Protein AF-A0A6I4NF05-F1 (afdb_monomer)

Foldseek 3Di:
DDPPPPVVVVVPPDDADVVLVVLLVVLLVVLVVQLVVLVVPDDDPPPDDPVVVLSVVSNVLSVQLNVLSVVVVVQAPVSLVSQQVSLVVQLVSCVVVPNDNVVSCPSVVSSVVSVVQQQDDDPNHGVNNSRD

Secondary structure (DSSP, 8-state):
------HHHHHT--PPPHHHHHHHHHHHHHHHHHHHHHHHT-----TT-HHHHHHHHHHHHHHHHHHHHHHHHTT-HHHHHHHHHHHHHHHHHHHHHT--HHHHHHHHHHHHHHHHHHHSEETTEEHHHH--

Organism: NCBI:txid2683249

Solvent-accessible surface area (backbone atoms only — not comparable to full-atom values): 7470 Å² total; per-residue (Å²): 135,84,82,78,74,56,72,69,64,69,74,65,56,86,69,78,57,66,69,54,54,53,51,54,52,48,50,49,52,50,39,54,51,49,49,51,51,56,61,72,70,60,90,70,93,67,94,78,48,71,69,56,55,51,52,52,48,51,50,54,47,41,54,51,36,50,52,18,54,56,34,44,78,69,32,31,40,67,22,53,56,44,37,49,50,45,29,52,52,51,27,54,49,30,49,73,75,65,46,55,69,74,70,31,42,50,56,45,51,51,50,54,50,50,52,58,54,22,62,44,63,52,95,90,44,27,45,57,75,61,32,87

Sequence (132 aa):
MIIITNQNDIENSKKRNIIVTLLLSLFLLADFYLLKTILDSNPNNDIIDLTEKLNYSYVVFTILDLFFTFFLFKWKKWAFWGTLTISVLTFLLNLYVGVEIITSLFGLSGVILLFALLQLKCKNVSGWKNLE

pLDDT: mean 85.58, std 14.69, range [45.66, 98.19]

Radius of gyration: 18.78 Å; Cα contacts (8 Å, |Δi|>4): 95; chains: 1; bounding box: 41×41×58 Å

Mean predicted aligned error: 7.66 Å

Structure (mmCIF, N/CA/C/O backbone):
data_AF-A0A6I4NF05-F1
#
_entry.id   AF-A0A6I4NF05-F1
#
loop_
_atom_site.group_PDB
_atom_site.id
_atom_site.type_symbol
_atom_site.label_atom_id
_atom_site.label_alt_id
_atom_site.label_comp_id
_atom_site.label_asym_id
_atom_site.label_entity_id
_atom_site.label_seq_id
_atom_site.pdbx_PDB_ins_code
_atom_site.Cartn_x
_atom_site.Cartn_y
_atom_site.Cartn_z
_atom_site.occupancy
_atom_site.B_iso_or_equiv
_atom_site.auth_seq_id
_atom_site.auth_comp_id
_atom_site.auth_asym_id
_atom_site.auth_atom_id
_atom_site.pdbx_PDB_model_num
ATOM 1 N N . MET A 1 1 ? -21.274 27.594 31.989 1.00 46.91 1 MET A N 1
ATOM 2 C CA . MET A 1 1 ? -21.660 26.646 30.924 1.00 46.91 1 MET A CA 1
ATOM 3 C C . MET A 1 1 ? -20.882 25.361 31.160 1.00 46.91 1 MET A C 1
ATOM 5 O O . MET A 1 1 ? -19.693 25.327 30.884 1.00 46.91 1 MET A O 1
ATOM 9 N N . ILE A 1 2 ? -21.498 24.370 31.805 1.00 45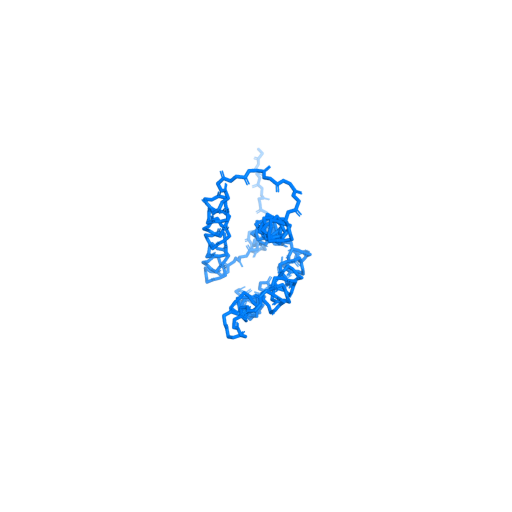.66 2 ILE A N 1
ATOM 10 C CA . ILE A 1 2 ? -20.864 23.069 32.058 1.00 45.66 2 ILE A CA 1
ATOM 11 C C . ILE A 1 2 ? -21.118 22.232 30.806 1.00 45.66 2 ILE A C 1
ATOM 13 O O . ILE A 1 2 ? -22.268 21.924 30.502 1.00 45.66 2 ILE A O 1
ATOM 17 N N . ILE A 1 3 ? -20.068 21.936 30.041 1.00 55.81 3 ILE A N 1
ATOM 18 C CA . ILE A 1 3 ? -20.158 21.028 28.896 1.00 55.81 3 ILE A CA 1
ATOM 19 C C . ILE A 1 3 ? -20.233 19.618 29.478 1.00 55.81 3 ILE A C 1
ATOM 21 O O . ILE A 1 3 ? -19.225 19.054 29.894 1.00 55.81 3 ILE A O 1
ATOM 25 N N . ILE A 1 4 ? -21.442 19.069 29.561 1.00 57.59 4 ILE A N 1
ATOM 26 C CA . ILE A 1 4 ? -21.643 17.653 29.864 1.00 57.59 4 ILE A CA 1
ATOM 27 C C . ILE A 1 4 ? -21.317 16.900 28.572 1.00 57.59 4 ILE A C 1
ATOM 29 O O . ILE A 1 4 ? -22.183 16.705 27.723 1.00 57.59 4 ILE A O 1
ATOM 33 N N . THR A 1 5 ? -20.050 16.536 28.371 1.00 55.84 5 THR A N 1
ATOM 34 C CA . THR A 1 5 ? -19.691 15.538 27.356 1.00 55.84 5 THR A CA 1
ATOM 35 C C . THR A 1 5 ? -20.347 14.221 27.743 1.00 55.84 5 THR A C 1
ATOM 37 O O . THR A 1 5 ? -20.101 13.697 28.830 1.00 55.84 5 THR A O 1
ATOM 40 N N . ASN A 1 6 ? -21.214 13.716 26.869 1.00 55.19 6 ASN A N 1
ATOM 41 C CA . ASN A 1 6 ? -21.956 12.486 27.081 1.00 55.19 6 ASN A CA 1
ATOM 42 C C . ASN A 1 6 ? -20.953 11.328 27.194 1.00 55.19 6 ASN A C 1
ATOM 44 O O . ASN A 1 6 ? -20.103 11.152 26.323 1.00 55.19 6 ASN A O 1
ATOM 48 N N . GLN A 1 7 ? -21.017 10.535 28.264 1.00 52.59 7 GLN A N 1
ATOM 49 C CA . GLN A 1 7 ? -20.070 9.434 28.507 1.00 52.59 7 GLN A CA 1
ATOM 50 C C . GLN A 1 7 ? -20.071 8.402 27.356 1.00 52.59 7 GLN A C 1
ATOM 52 O O . GLN A 1 7 ? -19.048 7.779 27.071 1.00 52.59 7 GLN A O 1
ATOM 57 N N . ASN A 1 8 ? -21.187 8.326 26.621 1.00 50.72 8 ASN A N 1
ATOM 58 C CA . ASN A 1 8 ? -21.361 7.529 25.406 1.00 50.72 8 ASN A CA 1
ATOM 59 C C . ASN A 1 8 ? -20.472 7.981 24.228 1.00 50.72 8 ASN A C 1
ATOM 61 O O . ASN A 1 8 ? -20.075 7.145 23.416 1.00 50.72 8 ASN A O 1
ATOM 65 N N . ASP A 1 9 ? -20.112 9.266 24.135 1.00 53.19 9 ASP A N 1
ATOM 66 C CA . ASP A 1 9 ? -19.256 9.784 23.053 1.00 53.19 9 ASP A CA 1
ATOM 67 C C . ASP A 1 9 ? -17.780 9.397 23.264 1.00 53.19 9 ASP A C 1
ATOM 69 O O . ASP A 1 9 ? -17.016 9.247 22.308 1.00 53.19 9 ASP A O 1
ATOM 73 N N . ILE A 1 10 ? -17.378 9.168 24.520 1.00 52.50 10 ILE A N 1
ATOM 74 C CA . ILE A 1 10 ? -16.018 8.756 24.897 1.00 52.50 10 ILE A CA 1
ATOM 75 C C . ILE A 1 10 ? -15.815 7.250 24.638 1.00 52.50 10 ILE A C 1
ATOM 77 O O . ILE A 1 10 ? -14.744 6.838 24.171 1.00 52.50 10 ILE A O 1
ATOM 81 N N . GLU A 1 11 ? -16.842 6.421 24.870 1.00 51.56 11 GLU A N 1
ATOM 82 C CA . GLU A 1 11 ? -16.797 4.976 24.588 1.00 51.56 11 GLU A CA 1
ATOM 83 C C . GLU A 1 11 ? -16.789 4.639 23.089 1.00 51.56 11 GLU A C 1
ATOM 85 O O . GLU A 1 11 ? -16.190 3.632 22.704 1.00 51.56 11 GLU A O 1
ATOM 90 N N . ASN A 1 12 ? -17.361 5.497 22.237 1.00 54.28 12 ASN A N 1
ATOM 91 C CA . ASN A 1 12 ? -17.486 5.262 20.791 1.00 54.28 12 ASN A CA 1
ATOM 92 C C . ASN A 1 12 ? -16.296 5.762 19.948 1.00 54.28 12 ASN A C 1
ATOM 94 O O . ASN A 1 12 ? -16.341 5.740 18.715 1.00 54.28 12 ASN A O 1
ATOM 98 N N . SER A 1 13 ? -15.206 6.211 20.580 1.00 64.44 13 SER A N 1
ATOM 99 C CA . SER A 1 13 ? -14.003 6.616 19.846 1.00 64.44 13 SER A CA 1
ATOM 100 C C . SER A 1 13 ? -13.380 5.414 19.118 1.00 64.44 13 SER A C 1
ATOM 102 O O . SER A 1 13 ? -12.928 4.441 19.730 1.00 64.44 13 SER A O 1
ATOM 104 N N . LYS A 1 14 ? -13.360 5.466 17.777 1.00 73.81 14 LYS A N 1
ATOM 105 C CA . LYS A 1 14 ? -12.791 4.410 16.924 1.00 73.81 14 LYS A CA 1
ATOM 106 C C . LYS A 1 14 ? -11.346 4.130 17.322 1.00 73.81 14 LYS A C 1
ATOM 108 O O . LYS A 1 14 ? -10.446 4.927 17.058 1.00 73.81 14 LYS A O 1
ATOM 113 N N . LYS A 1 15 ? -11.107 2.968 17.930 1.00 80.25 15 LYS A N 1
ATOM 114 C CA . LYS A 1 15 ? -9.774 2.566 18.379 1.00 80.25 15 LYS A CA 1
ATOM 115 C C . LYS A 1 15 ? -9.092 1.697 17.324 1.00 80.25 15 LYS A C 1
ATOM 117 O O . LYS A 1 15 ? -9.626 0.667 16.914 1.00 80.25 15 LYS A O 1
ATOM 122 N N . ARG A 1 16 ? -7.892 2.102 16.895 1.00 83.06 16 ARG A N 1
ATOM 123 C CA . ARG A 1 16 ? -7.042 1.314 15.988 1.00 83.06 16 ARG A CA 1
ATOM 124 C C . ARG A 1 16 ? -6.155 0.373 16.795 1.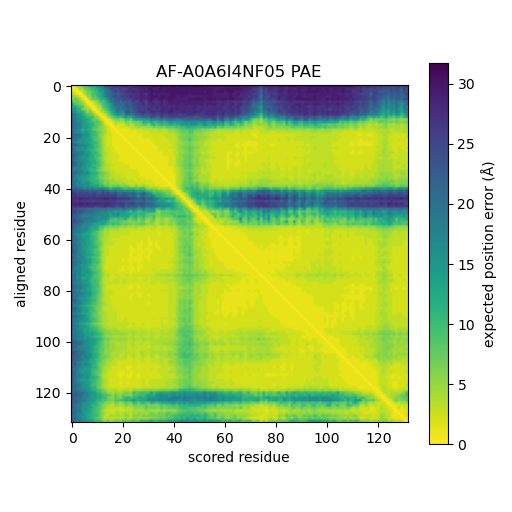00 83.06 16 ARG A C 1
ATOM 126 O O . ARG A 1 16 ? -5.592 0.779 17.810 1.00 83.06 16 ARG A O 1
ATOM 133 N N . ASN A 1 17 ? -6.011 -0.869 16.340 1.00 88.31 17 ASN A N 1
ATOM 134 C CA . ASN A 1 17 ? -4.987 -1.765 16.871 1.00 88.31 17 ASN A CA 1
ATOM 135 C C . ASN A 1 17 ? -3.599 -1.235 16.464 1.00 88.31 17 ASN A C 1
ATOM 137 O O . ASN A 1 17 ? -3.405 -0.867 15.306 1.00 88.31 17 ASN A O 1
ATOM 141 N N . ILE A 1 18 ? -2.645 -1.212 17.400 1.00 89.81 18 ILE A N 1
ATOM 142 C CA . ILE A 1 18 ? -1.269 -0.748 17.163 1.00 89.81 18 ILE A CA 1
ATOM 143 C C . ILE A 1 18 ? -0.627 -1.511 15.998 1.00 89.81 18 ILE A C 1
ATOM 145 O O . ILE A 1 18 ? 0.058 -0.898 15.189 1.00 89.81 18 ILE A O 1
ATOM 149 N N . ILE A 1 19 ? -0.914 -2.809 15.850 1.00 92.44 19 ILE A N 1
ATOM 150 C CA . ILE A 1 19 ? -0.366 -3.629 14.758 1.00 92.44 19 ILE A CA 1
ATOM 151 C C . ILE A 1 19 ? -0.836 -3.112 13.387 1.00 92.44 19 ILE A C 1
ATOM 153 O O . ILE A 1 19 ? -0.043 -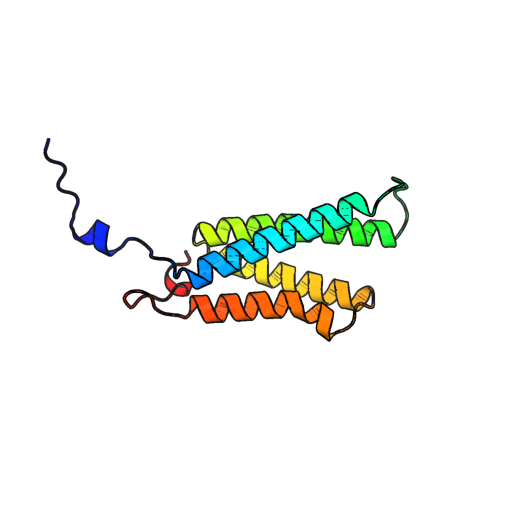3.033 12.456 1.00 92.44 19 ILE A O 1
ATOM 157 N N . VAL A 1 20 ? -2.100 -2.684 13.271 1.00 93.12 20 VAL A N 1
ATOM 158 C CA . VAL A 1 20 ? -2.623 -2.082 12.030 1.00 93.12 20 VAL A CA 1
ATOM 159 C C . VAL A 1 20 ? -1.922 -0.754 11.751 1.00 93.12 20 VAL A C 1
ATOM 161 O O . VAL A 1 20 ? -1.553 -0.489 10.615 1.00 93.12 20 VAL A O 1
ATOM 164 N N . THR A 1 21 ? -1.703 0.071 12.780 1.00 94.00 21 THR A N 1
ATOM 165 C CA . THR A 1 21 ? -0.949 1.326 12.637 1.00 94.00 21 THR A CA 1
ATOM 166 C C . THR A 1 21 ? 0.474 1.064 12.141 1.00 94.00 21 THR A C 1
ATOM 168 O O . THR A 1 21 ? 0.913 1.732 11.214 1.00 94.00 21 THR A O 1
ATOM 171 N N . LEU A 1 22 ? 1.176 0.081 12.717 1.00 96.25 22 LEU A N 1
ATOM 172 C CA . LEU A 1 22 ? 2.533 -0.286 12.305 1.00 96.25 22 LEU A CA 1
ATOM 173 C C . LEU A 1 22 ? 2.579 -0.767 10.852 1.00 96.25 22 LEU A C 1
ATOM 175 O O . LEU A 1 22 ? 3.463 -0.346 10.110 1.00 96.25 22 LEU A O 1
ATOM 179 N N . LEU A 1 23 ? 1.614 -1.591 10.431 1.00 96.25 23 LEU A N 1
ATOM 180 C CA . LEU A 1 23 ? 1.542 -2.061 9.048 1.00 96.25 23 LEU A CA 1
ATOM 181 C C . LEU A 1 23 ? 1.288 -0.912 8.062 1.00 96.25 23 LEU A C 1
ATOM 183 O O . LEU A 1 23 ? 1.964 -0.827 7.044 1.00 96.25 23 LEU A O 1
ATOM 187 N N . LEU A 1 24 ? 0.364 0.001 8.373 1.00 96.44 24 LEU A N 1
ATOM 188 C CA . LEU A 1 24 ? 0.106 1.166 7.518 1.00 96.44 24 LEU A CA 1
ATOM 189 C C . LEU A 1 24 ? 1.317 2.111 7.450 1.00 96.44 24 LEU A C 1
ATOM 191 O O . LEU A 1 24 ? 1.597 2.678 6.398 1.00 96.44 24 LEU A O 1
ATOM 195 N N . SER A 1 25 ? 2.063 2.269 8.547 1.00 97.19 25 SER A N 1
ATOM 196 C CA . SER A 1 25 ? 3.322 3.023 8.528 1.00 97.19 25 SER A CA 1
ATOM 197 C C . SER A 1 25 ? 4.384 2.340 7.666 1.00 97.19 25 SER A C 1
ATOM 199 O O . SER A 1 25 ? 5.133 3.025 6.973 1.00 97.19 25 SER A O 1
ATOM 201 N N . LEU A 1 26 ? 4.444 1.004 7.681 1.00 96.94 26 LEU A N 1
ATOM 202 C CA . LEU A 1 26 ? 5.339 0.239 6.815 1.00 96.94 26 LEU A CA 1
ATOM 203 C C . LEU A 1 26 ? 4.990 0.434 5.333 1.00 96.94 26 LEU A C 1
ATOM 205 O O . LEU A 1 26 ? 5.906 0.591 4.535 1.00 96.94 26 LEU A O 1
ATOM 209 N N . PHE A 1 27 ? 3.700 0.481 4.980 1.00 96.50 27 PHE A N 1
ATOM 210 C CA . PHE A 1 27 ? 3.261 0.776 3.608 1.00 96.50 27 PHE A CA 1
ATOM 211 C C . PHE A 1 27 ? 3.760 2.148 3.155 1.00 96.50 27 PHE A C 1
ATOM 213 O O . PHE A 1 27 ? 4.439 2.236 2.140 1.00 96.50 27 PHE A O 1
ATOM 220 N N . LEU A 1 28 ? 3.551 3.194 3.967 1.00 96.62 28 LEU A N 1
ATOM 221 C CA . LEU A 1 28 ? 4.058 4.532 3.643 1.00 96.62 28 LEU A CA 1
ATOM 222 C C . LEU A 1 28 ? 5.576 4.534 3.418 1.00 96.62 28 LEU A C 1
ATOM 224 O O . LEU A 1 28 ? 6.055 5.124 2.455 1.00 96.62 28 LEU A O 1
ATOM 228 N N . LEU A 1 29 ? 6.342 3.883 4.299 1.00 96.81 29 LEU A N 1
ATOM 229 C CA . LEU A 1 29 ? 7.799 3.809 4.159 1.00 96.81 29 LEU A CA 1
ATOM 230 C C . LEU A 1 29 ? 8.220 3.067 2.885 1.00 96.81 29 LEU A C 1
ATOM 232 O O . LEU A 1 29 ? 9.148 3.514 2.211 1.00 96.81 29 LEU A O 1
ATOM 236 N N . ALA A 1 30 ? 7.546 1.964 2.557 1.00 94.94 30 ALA A N 1
ATOM 237 C CA . ALA A 1 30 ? 7.802 1.201 1.341 1.00 94.94 30 ALA A CA 1
ATOM 238 C C . ALA A 1 30 ? 7.517 2.038 0.086 1.00 94.94 30 ALA A C 1
ATOM 240 O O . ALA A 1 30 ? 8.364 2.098 -0.804 1.00 94.94 30 ALA A O 1
ATOM 241 N N . ASP A 1 31 ? 6.394 2.755 0.057 1.00 94.88 31 ASP A N 1
ATOM 242 C CA . ASP A 1 31 ? 6.023 3.618 -1.063 1.00 94.88 31 ASP A CA 1
ATOM 243 C C . ASP A 1 31 ? 6.997 4.789 -1.237 1.00 94.88 31 ASP A C 1
ATOM 245 O O . ASP A 1 31 ? 7.437 5.079 -2.349 1.00 94.88 31 ASP A O 1
ATOM 249 N N . PHE A 1 32 ? 7.398 5.450 -0.145 1.00 95.25 32 PHE A N 1
ATOM 250 C CA . PHE A 1 32 ? 8.403 6.515 -0.216 1.00 95.25 32 PHE A CA 1
ATOM 251 C C . PHE A 1 32 ? 9.757 5.996 -0.711 1.00 95.25 32 PHE A C 1
ATOM 253 O O . PHE A 1 32 ? 10.421 6.665 -1.507 1.00 95.25 32 PHE A O 1
ATOM 260 N N . TYR A 1 33 ? 10.168 4.807 -0.264 1.00 93.69 33 TYR A N 1
ATOM 261 C CA . TYR A 1 33 ? 11.397 4.170 -0.727 1.00 93.69 33 TYR A CA 1
ATOM 262 C C . TYR A 1 33 ? 11.328 3.815 -2.219 1.00 93.69 33 TYR A C 1
ATOM 264 O O . TYR A 1 33 ? 12.274 4.093 -2.963 1.00 93.69 33 TYR A O 1
ATOM 272 N N . LEU A 1 34 ? 10.202 3.257 -2.671 1.00 91.19 34 LEU A N 1
ATOM 273 C CA . LEU A 1 34 ? 9.969 2.921 -4.073 1.00 91.19 34 LEU A CA 1
ATOM 274 C C . LEU A 1 34 ? 9.978 4.176 -4.951 1.00 91.19 34 LEU A C 1
ATOM 276 O O . LEU A 1 34 ? 10.692 4.213 -5.951 1.00 91.19 34 LEU A O 1
ATOM 280 N N . LEU A 1 35 ? 9.269 5.230 -4.539 1.00 90.81 35 LEU A N 1
ATOM 281 C CA . LEU A 1 35 ? 9.238 6.502 -5.255 1.00 90.81 35 LEU A CA 1
ATOM 282 C C . LEU A 1 35 ? 10.647 7.088 -5.405 1.00 90.81 35 LEU A C 1
ATOM 284 O O . LEU A 1 35 ? 11.045 7.438 -6.514 1.00 90.81 35 LEU A O 1
ATOM 288 N N . LYS A 1 36 ? 11.429 7.131 -4.317 1.00 90.38 36 LYS A N 1
ATOM 289 C CA . LYS A 1 36 ? 12.832 7.575 -4.360 1.00 90.38 36 LYS A CA 1
ATOM 290 C C . LYS A 1 36 ? 13.649 6.746 -5.354 1.00 90.38 36 LYS A C 1
ATOM 292 O O . LYS A 1 36 ? 14.388 7.308 -6.151 1.00 90.38 36 LYS A O 1
ATOM 297 N N . THR A 1 37 ? 13.499 5.424 -5.317 1.00 88.12 37 THR A N 1
ATOM 298 C CA . THR A 1 37 ? 14.245 4.501 -6.185 1.00 88.12 37 THR A CA 1
ATOM 299 C C . THR A 1 37 ? 13.931 4.743 -7.659 1.00 88.12 37 THR A C 1
ATOM 301 O O . THR A 1 37 ? 14.847 4.814 -8.472 1.00 88.12 37 THR A O 1
ATOM 304 N N . ILE A 1 38 ? 12.653 4.933 -8.000 1.00 83.44 38 ILE A N 1
ATOM 305 C CA . ILE A 1 38 ? 12.234 5.205 -9.379 1.00 83.44 38 ILE A CA 1
ATOM 306 C C . ILE A 1 38 ? 12.774 6.561 -9.850 1.00 83.44 38 ILE A C 1
ATOM 308 O O . ILE A 1 38 ? 13.309 6.647 -10.955 1.00 83.44 38 ILE A O 1
ATOM 312 N N . LEU A 1 39 ? 12.692 7.602 -9.013 1.00 81.38 39 LEU A N 1
ATOM 313 C CA . LEU A 1 39 ? 13.209 8.933 -9.351 1.00 81.38 39 LEU A CA 1
ATOM 314 C C . LEU A 1 39 ? 14.732 8.931 -9.556 1.00 81.38 39 LEU A C 1
ATOM 316 O O . LEU A 1 39 ? 15.210 9.526 -10.517 1.00 81.38 39 LEU A O 1
ATOM 320 N N . ASP A 1 40 ? 15.480 8.234 -8.697 1.00 81.25 40 AS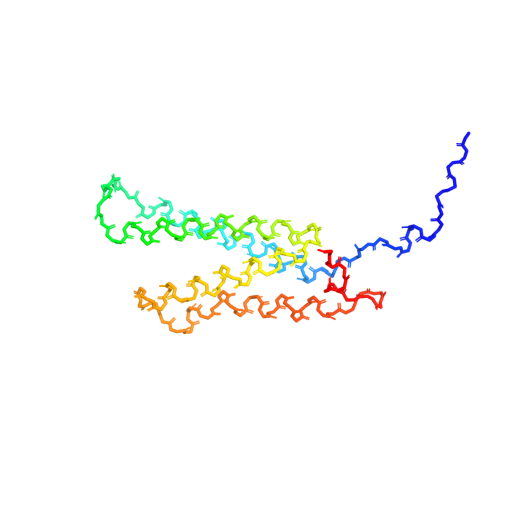P A N 1
ATOM 321 C CA . ASP A 1 40 ? 16.942 8.132 -8.800 1.00 81.25 40 ASP A CA 1
ATOM 322 C C . ASP A 1 40 ? 17.380 7.310 -10.029 1.00 81.25 40 ASP A C 1
ATOM 324 O O . ASP A 1 40 ? 18.482 7.494 -10.546 1.00 81.25 40 ASP A O 1
ATOM 328 N N . SER A 1 41 ? 16.524 6.402 -10.510 1.00 75.50 41 SER A N 1
ATOM 329 C CA . SER A 1 41 ? 16.819 5.512 -11.639 1.00 75.50 41 SER A CA 1
ATOM 330 C C . SER A 1 41 ? 16.638 6.139 -13.028 1.00 75.50 41 SER A C 1
ATOM 332 O O . SER A 1 41 ? 16.922 5.467 -14.019 1.00 75.50 41 SER A O 1
ATOM 334 N N . ASN A 1 42 ? 16.197 7.403 -13.128 1.00 68.19 42 ASN A N 1
ATOM 335 C CA . ASN A 1 42 ? 15.901 8.064 -14.405 1.00 68.19 42 ASN A CA 1
ATOM 336 C C . ASN A 1 42 ? 16.890 9.208 -14.747 1.00 68.19 42 ASN A C 1
ATOM 338 O O . ASN A 1 42 ? 16.612 10.365 -14.428 1.00 68.19 42 ASN A O 1
ATOM 342 N N . PRO A 1 43 ? 18.052 8.924 -15.376 1.00 56.69 43 PRO A N 1
ATOM 343 C CA . PRO A 1 43 ? 19.074 9.938 -15.647 1.00 56.69 43 PRO A CA 1
ATOM 344 C C . PRO A 1 43 ? 18.855 10.788 -16.913 1.00 56.69 43 PRO A C 1
ATOM 346 O O . PRO A 1 43 ? 19.486 11.836 -17.011 1.00 56.69 43 PRO A O 1
ATOM 349 N N . ASN A 1 44 ? 18.007 10.388 -17.871 1.00 61.88 44 ASN A N 1
ATOM 350 C CA . ASN A 1 44 ? 17.851 11.086 -19.157 1.00 61.88 44 ASN A CA 1
ATOM 351 C C . ASN A 1 44 ? 16.379 11.122 -19.588 1.00 61.88 44 ASN A C 1
ATOM 353 O O . ASN A 1 44 ? 15.739 10.092 -19.728 1.00 61.88 44 ASN A O 1
ATOM 357 N N . ASN A 1 45 ? 15.848 12.322 -19.797 1.00 56.62 45 ASN A N 1
ATOM 358 C CA . ASN A 1 45 ? 14.420 12.599 -19.968 1.00 56.62 45 ASN A CA 1
ATOM 359 C C . ASN A 1 45 ? 13.934 12.387 -21.426 1.00 56.62 45 ASN A C 1
ATOM 361 O O . ASN A 1 45 ? 13.281 13.280 -21.977 1.00 56.62 45 ASN A O 1
ATOM 365 N N . ASP A 1 46 ? 14.269 11.264 -22.071 1.00 57.88 46 ASP A N 1
ATOM 366 C CA . ASP A 1 46 ? 13.984 11.020 -23.497 1.00 57.88 46 ASP A CA 1
ATOM 367 C C . ASP A 1 46 ? 12.652 10.271 -23.723 1.00 57.88 46 ASP A C 1
ATOM 369 O O . ASP A 1 46 ? 12.598 9.063 -23.890 1.00 57.88 46 ASP A O 1
ATOM 373 N N . ILE A 1 47 ? 11.580 11.059 -23.861 1.00 56.41 47 ILE A N 1
ATOM 374 C CA . ILE A 1 47 ? 10.121 10.779 -23.784 1.00 56.41 47 ILE A CA 1
ATOM 375 C C . ILE A 1 47 ? 9.539 9.585 -24.617 1.00 56.41 47 ILE A C 1
ATOM 377 O O . ILE A 1 47 ? 8.317 9.457 -24.730 1.00 56.41 47 ILE A O 1
ATOM 381 N N . ILE A 1 48 ? 10.314 8.689 -25.242 1.00 62.38 48 ILE A N 1
ATOM 382 C CA . ILE A 1 48 ? 9.796 7.741 -26.259 1.00 62.38 48 ILE A CA 1
ATOM 383 C C . ILE A 1 48 ? 10.103 6.251 -25.986 1.00 62.38 48 ILE A C 1
ATOM 385 O O . ILE A 1 48 ? 9.639 5.409 -26.755 1.00 62.38 48 ILE A O 1
ATOM 389 N N . ASP A 1 49 ? 10.762 5.860 -24.887 1.00 67.69 49 ASP A N 1
ATOM 390 C CA . ASP A 1 49 ? 10.957 4.423 -24.599 1.00 67.69 49 ASP A CA 1
ATOM 391 C C . ASP A 1 49 ? 9.792 3.772 -23.813 1.00 67.69 49 ASP A C 1
ATOM 393 O O . ASP A 1 49 ? 9.166 4.361 -22.926 1.00 67.69 49 ASP A O 1
ATOM 397 N N . LEU A 1 50 ? 9.482 2.511 -24.134 1.00 65.62 50 LEU A N 1
ATOM 398 C CA . LEU A 1 50 ? 8.482 1.705 -23.424 1.00 65.62 50 LEU A CA 1
ATOM 399 C C . LEU A 1 50 ? 8.899 1.464 -21.964 1.00 65.62 50 LEU A C 1
ATOM 401 O O . LEU A 1 50 ? 8.040 1.464 -21.079 1.00 65.62 50 LEU A O 1
ATOM 405 N N . THR A 1 51 ? 10.201 1.313 -21.709 1.00 68.81 51 THR A N 1
ATOM 406 C CA . THR A 1 51 ? 10.769 1.181 -20.358 1.00 68.81 51 THR A CA 1
ATOM 407 C C . THR A 1 51 ? 10.475 2.420 -19.511 1.00 68.81 51 THR A C 1
ATOM 409 O O . THR A 1 51 ? 10.054 2.304 -18.360 1.00 68.81 51 THR A O 1
ATOM 412 N N . GLU A 1 52 ? 10.585 3.614 -20.099 1.00 70.62 52 GLU A N 1
ATOM 413 C CA . GLU A 1 52 ? 10.249 4.864 -19.416 1.00 70.62 52 GLU A CA 1
ATOM 414 C C . GLU A 1 52 ? 8.755 4.952 -19.082 1.00 70.62 52 GLU A C 1
ATOM 416 O O . GLU A 1 52 ? 8.388 5.306 -17.960 1.00 70.62 52 GLU A O 1
ATOM 421 N N . LYS A 1 53 ? 7.865 4.559 -20.006 1.00 69.06 53 LYS A N 1
ATOM 422 C CA . LYS A 1 53 ? 6.408 4.527 -19.749 1.00 69.06 53 LYS A CA 1
ATOM 423 C C . LYS A 1 53 ? 6.032 3.616 -18.578 1.00 69.06 53 LYS A C 1
ATOM 425 O O . LYS A 1 53 ? 5.127 3.943 -17.802 1.00 69.06 53 LYS A O 1
ATOM 430 N N . LEU A 1 54 ? 6.711 2.479 -18.441 1.00 75.94 54 LEU A N 1
ATOM 431 C CA . LEU A 1 54 ? 6.506 1.560 -17.322 1.00 75.94 54 LEU A CA 1
ATOM 432 C C . LEU A 1 54 ? 6.991 2.182 -16.005 1.00 75.94 54 LEU A C 1
ATOM 434 O O . LEU A 1 54 ? 6.255 2.131 -15.020 1.00 75.94 54 LEU A O 1
ATOM 438 N N . ASN A 1 55 ? 8.136 2.877 -16.004 1.00 80.75 55 ASN A N 1
ATOM 439 C CA . ASN A 1 55 ? 8.600 3.649 -14.843 1.00 80.75 55 ASN A CA 1
ATOM 440 C C . ASN A 1 55 ? 7.577 4.713 -14.410 1.00 80.75 55 ASN A C 1
ATOM 442 O O . ASN A 1 55 ? 7.239 4.794 -13.228 1.00 80.75 55 ASN A O 1
ATOM 446 N N . TYR A 1 56 ? 7.003 5.471 -15.350 1.00 84.88 56 TYR A N 1
ATOM 447 C CA . TYR A 1 56 ? 5.938 6.433 -15.034 1.00 84.88 56 TYR A CA 1
ATOM 448 C C . TYR A 1 56 ? 4.679 5.766 -14.465 1.00 84.88 56 TYR A C 1
ATOM 450 O O . TYR A 1 56 ? 4.040 6.325 -13.571 1.00 84.88 56 TYR A O 1
ATOM 458 N N . SER A 1 57 ? 4.336 4.562 -14.930 1.00 90.25 57 SER A N 1
ATOM 459 C CA . SER A 1 57 ? 3.201 3.799 -14.393 1.00 90.25 57 SER A CA 1
ATOM 460 C C . SER A 1 57 ? 3.420 3.445 -12.917 1.00 90.25 57 SER A C 1
ATOM 462 O O . SER A 1 57 ? 2.519 3.653 -12.103 1.00 90.25 57 SER A O 1
ATOM 464 N N . TYR A 1 58 ? 4.632 3.017 -12.543 1.00 90.75 58 TYR A N 1
ATOM 465 C CA . TYR A 1 58 ? 4.984 2.779 -11.139 1.00 90.75 58 TYR A CA 1
ATOM 466 C C . TYR A 1 58 ? 4.929 4.053 -10.290 1.00 90.75 58 TYR A C 1
ATOM 468 O O . TYR A 1 58 ? 4.473 3.988 -9.148 1.00 90.75 58 TYR A O 1
ATOM 476 N N . VAL A 1 59 ? 5.319 5.217 -10.825 1.00 92.06 59 VAL A N 1
ATOM 477 C CA . VAL A 1 59 ? 5.173 6.501 -10.109 1.00 92.06 59 VAL A CA 1
ATOM 478 C C . VAL A 1 59 ? 3.701 6.793 -9.819 1.00 92.06 59 VAL A C 1
ATOM 480 O O . VAL A 1 59 ? 3.344 7.093 -8.679 1.00 92.06 59 VAL A O 1
ATOM 483 N N . VAL A 1 60 ? 2.832 6.667 -10.826 1.00 94.19 60 VAL A N 1
ATOM 484 C CA . VAL A 1 60 ? 1.389 6.908 -10.668 1.00 94.19 60 VAL A CA 1
ATOM 485 C C . VAL A 1 60 ? 0.784 5.942 -9.650 1.00 94.19 60 VAL A C 1
ATOM 487 O O . VAL A 1 60 ? 0.051 6.375 -8.760 1.00 94.19 60 VAL A O 1
ATOM 490 N N . PHE A 1 61 ? 1.109 4.651 -9.741 1.00 95.50 61 PHE A N 1
ATOM 491 C CA . PHE A 1 61 ? 0.612 3.641 -8.805 1.00 95.50 61 PHE A CA 1
ATOM 492 C C . PHE A 1 61 ? 1.082 3.915 -7.376 1.00 95.50 61 PHE A C 1
ATOM 494 O O . PHE A 1 61 ? 0.255 3.919 -6.470 1.00 95.50 61 PHE A O 1
ATOM 501 N N . THR A 1 62 ? 2.359 4.248 -7.182 1.00 94.94 62 THR A N 1
ATOM 502 C CA . THR A 1 62 ? 2.916 4.581 -5.859 1.00 94.94 62 THR A CA 1
ATOM 503 C C . THR A 1 62 ? 2.245 5.816 -5.246 1.00 94.94 62 THR A C 1
ATOM 505 O O . THR A 1 62 ? 1.916 5.824 -4.064 1.00 94.94 62 THR A O 1
ATOM 508 N N . ILE A 1 63 ? 1.978 6.864 -6.035 1.00 96.31 63 ILE A N 1
ATOM 509 C CA . ILE A 1 63 ? 1.277 8.065 -5.539 1.00 96.31 63 ILE A CA 1
ATOM 510 C C . ILE A 1 63 ? -0.167 7.737 -5.140 1.00 96.31 63 ILE A C 1
ATOM 512 O O . ILE A 1 63 ? -0.653 8.219 -4.112 1.00 96.31 63 ILE A O 1
ATOM 516 N N . LEU A 1 64 ? -0.861 6.925 -5.942 1.00 97.81 64 LEU A N 1
ATOM 517 C CA . LEU A 1 64 ? -2.212 6.476 -5.618 1.00 97.81 64 LEU A CA 1
ATOM 518 C C . LEU A 1 64 ? -2.224 5.603 -4.359 1.00 97.81 64 LEU A C 1
ATOM 520 O O . LEU A 1 64 ? -3.114 5.781 -3.526 1.00 97.81 64 LEU A O 1
ATOM 524 N N . ASP A 1 65 ? -1.242 4.719 -4.175 1.00 96.94 65 ASP A N 1
ATOM 525 C CA . ASP A 1 65 ? -1.178 3.881 -2.976 1.00 96.94 65 ASP A CA 1
ATOM 526 C C . ASP A 1 65 ? -0.854 4.686 -1.713 1.00 96.94 65 ASP A C 1
ATOM 528 O O . ASP A 1 65 ? -1.535 4.517 -0.700 1.00 96.94 65 ASP A O 1
ATOM 532 N N . LEU A 1 66 ? 0.048 5.674 -1.787 1.00 97.25 66 LEU A N 1
ATOM 533 C CA . LEU A 1 66 ? 0.268 6.645 -0.704 1.00 97.25 66 LEU A CA 1
ATOM 534 C C . LEU A 1 66 ? -1.031 7.359 -0.320 1.00 97.25 66 LEU A C 1
ATOM 536 O O . LEU A 1 66 ? -1.354 7.507 0.865 1.00 97.25 66 LEU A O 1
ATOM 540 N N . PHE A 1 67 ? -1.788 7.805 -1.325 1.00 98.06 67 PHE A N 1
ATOM 541 C CA . PHE A 1 67 ? -3.069 8.468 -1.127 1.00 98.06 67 PHE A CA 1
ATOM 542 C C . PHE A 1 67 ? -4.073 7.541 -0.429 1.00 98.06 67 PHE A C 1
ATOM 544 O O . PHE A 1 67 ? -4.644 7.916 0.600 1.00 98.06 67 PHE A O 1
ATOM 551 N N . PHE A 1 68 ? -4.262 6.315 -0.919 1.00 98.19 68 PHE A N 1
ATOM 552 C CA . PHE A 1 68 ? -5.165 5.349 -0.292 1.00 98.19 68 PHE A CA 1
ATOM 553 C C . PHE A 1 68 ? -4.702 4.959 1.123 1.00 98.19 68 PHE A C 1
ATOM 555 O O . PHE A 1 68 ? -5.498 5.003 2.067 1.00 98.19 68 PHE A O 1
ATOM 562 N N . THR A 1 69 ? -3.413 4.699 1.327 1.00 97.19 69 THR A N 1
ATOM 563 C CA . THR A 1 69 ? -2.826 4.395 2.641 1.00 97.19 69 THR A CA 1
ATOM 564 C C . THR A 1 69 ? -3.051 5.534 3.637 1.00 97.19 69 THR A C 1
ATOM 566 O O . THR A 1 69 ? -3.469 5.301 4.778 1.00 97.19 69 THR A O 1
ATOM 569 N N . PHE A 1 70 ? -2.897 6.790 3.215 1.00 96.94 70 PHE A N 1
ATOM 570 C CA . PHE A 1 70 ? -3.229 7.945 4.050 1.00 96.94 70 PHE A CA 1
ATOM 571 C C . PHE A 1 70 ? -4.718 7.984 4.439 1.00 96.94 70 PHE A C 1
ATOM 573 O O . PHE A 1 70 ? -5.070 8.270 5.588 1.00 96.94 70 PHE A O 1
ATOM 580 N N . PHE A 1 71 ? -5.623 7.651 3.518 1.00 96.56 71 PHE A N 1
ATOM 581 C CA . PHE A 1 71 ? -7.058 7.592 3.813 1.00 96.56 71 PHE A CA 1
ATOM 582 C C . PHE A 1 71 ? -7.468 6.372 4.656 1.00 96.56 71 PHE A C 1
ATOM 584 O O . PHE A 1 71 ? -8.452 6.452 5.401 1.00 96.56 71 PHE A O 1
ATOM 591 N N . LEU A 1 72 ? -6.682 5.293 4.660 1.00 96.19 72 LEU A N 1
ATOM 592 C CA . LEU A 1 72 ? -6.828 4.192 5.617 1.00 96.19 72 LEU A CA 1
ATOM 593 C C . LEU A 1 72 ? -6.522 4.636 7.054 1.00 96.19 72 LEU A C 1
ATOM 595 O O . LEU A 1 72 ? -7.230 4.238 7.988 1.00 96.19 72 LEU A O 1
ATOM 599 N N . PHE A 1 73 ? -5.567 5.554 7.259 1.00 94.06 73 PHE A N 1
ATOM 600 C CA . PHE A 1 73 ? -5.391 6.190 8.572 1.00 94.06 73 PHE A CA 1
ATOM 601 C C . PHE A 1 73 ? -6.644 6.962 9.020 1.00 94.06 73 PHE A C 1
ATOM 603 O O . PHE A 1 73 ? -6.937 7.002 10.220 1.00 94.06 73 PHE A O 1
ATOM 610 N N . LYS A 1 74 ? -7.428 7.486 8.072 1.00 93.31 74 LYS A N 1
ATOM 611 C CA . LYS A 1 74 ? -8.711 8.175 8.298 1.00 93.31 74 LYS A CA 1
ATOM 612 C C . LYS A 1 74 ? -9.937 7.253 8.278 1.00 93.31 74 LYS A C 1
ATOM 614 O O . LYS A 1 74 ? -11.058 7.748 8.209 1.00 93.31 74 LYS A O 1
ATOM 619 N N . TRP A 1 75 ? -9.736 5.937 8.355 1.00 92.38 75 TRP A N 1
ATOM 620 C CA . TRP A 1 75 ? -10.804 4.937 8.383 1.00 92.38 75 TRP A CA 1
ATOM 621 C C . TRP A 1 75 ? -11.714 4.933 7.148 1.00 92.38 75 TRP A C 1
ATOM 623 O O . TRP A 1 75 ? -12.900 4.647 7.271 1.00 92.38 75 TRP A O 1
ATOM 633 N N . LYS A 1 76 ? -11.204 5.242 5.954 1.00 95.69 76 LYS A N 1
ATOM 634 C CA . LYS A 1 76 ? -12.026 5.185 4.739 1.00 95.69 76 LYS A CA 1
ATOM 635 C C . LYS A 1 76 ? -11.985 3.807 4.092 1.00 95.69 76 LYS A C 1
ATOM 637 O O . LYS A 1 76 ? -10.922 3.325 3.708 1.00 95.69 76 LYS A O 1
ATOM 642 N N . LYS A 1 77 ? -13.150 3.176 3.938 1.00 94.75 77 LYS A N 1
ATOM 643 C CA . LYS A 1 77 ? -13.278 1.824 3.382 1.00 94.75 77 LYS A CA 1
ATOM 644 C C . LYS A 1 77 ? -12.960 1.767 1.898 1.00 94.75 77 LYS A C 1
ATOM 646 O O . LYS A 1 77 ? -12.337 0.814 1.445 1.00 94.75 77 LYS A O 1
ATOM 651 N N . TRP A 1 78 ? -13.348 2.795 1.147 1.00 96.62 78 TRP A N 1
ATOM 652 C CA . TRP A 1 78 ? -13.002 2.901 -0.272 1.00 96.62 78 TRP A CA 1
ATOM 653 C C . TRP A 1 78 ? -11.484 2.916 -0.493 1.00 96.62 78 TRP A C 1
ATOM 655 O O . TRP A 1 78 ? -11.016 2.402 -1.502 1.00 96.62 78 TRP A O 1
ATOM 665 N N . ALA A 1 79 ? -10.712 3.415 0.476 1.00 97.44 79 ALA A N 1
ATOM 666 C CA . ALA A 1 79 ? -9.261 3.425 0.394 1.00 97.44 79 ALA A CA 1
ATOM 667 C C . ALA A 1 79 ? -8.655 2.015 0.495 1.00 97.44 79 ALA A C 1
ATOM 669 O O . ALA A 1 79 ? -7.698 1.723 -0.207 1.00 97.44 79 ALA A O 1
ATOM 670 N N . PHE A 1 80 ? -9.263 1.097 1.259 1.00 97.88 80 PHE A N 1
ATOM 671 C CA . PHE A 1 80 ? -8.857 -0.316 1.249 1.00 97.88 80 PHE A CA 1
ATOM 672 C C . PHE A 1 80 ? -8.991 -0.930 -0.152 1.00 97.88 80 PHE A C 1
ATOM 674 O O . PHE A 1 80 ? -8.079 -1.600 -0.631 1.00 97.88 80 PHE A O 1
ATOM 681 N N . TRP A 1 81 ? -10.121 -0.683 -0.820 1.00 97.50 81 TRP A N 1
ATOM 682 C CA . TRP A 1 81 ? -10.357 -1.178 -2.178 1.00 97.50 81 TRP A CA 1
ATOM 683 C C . TRP A 1 81 ? -9.421 -0.528 -3.201 1.00 97.50 81 TRP A C 1
ATOM 685 O O . TRP A 1 81 ? -8.987 -1.201 -4.135 1.00 97.50 81 TRP A O 1
ATOM 695 N N . GLY A 1 82 ? -9.067 0.743 -2.995 1.00 97.75 82 GLY A N 1
ATOM 696 C CA . GLY A 1 82 ? -8.031 1.438 -3.756 1.00 97.75 82 GLY A CA 1
ATOM 697 C C . GLY A 1 82 ? -6.671 0.751 -3.638 1.00 97.75 82 GLY A C 1
ATOM 698 O O . GLY A 1 82 ? -6.138 0.302 -4.648 1.00 97.75 82 GLY A O 1
ATOM 699 N N . THR A 1 83 ? -6.166 0.568 -2.415 1.00 97.62 83 THR A N 1
ATOM 700 C CA . THR A 1 83 ? -4.898 -0.138 -2.146 1.00 97.62 83 THR A CA 1
ATOM 701 C C . THR A 1 83 ? -4.893 -1.562 -2.710 1.00 97.62 83 THR A C 1
ATOM 703 O O . THR A 1 83 ? -3.916 -1.980 -3.332 1.00 97.62 83 THR A O 1
ATOM 706 N N . LEU A 1 84 ? -5.999 -2.308 -2.580 1.00 97.88 84 LEU A N 1
ATOM 707 C CA . LEU A 1 84 ? -6.126 -3.637 -3.191 1.00 97.88 84 LEU A CA 1
ATOM 708 C C . LEU A 1 84 ? -6.014 -3.577 -4.718 1.00 97.88 84 LEU A C 1
ATOM 710 O O . LEU A 1 84 ? -5.306 -4.384 -5.315 1.00 97.88 84 LEU A O 1
ATOM 714 N N . THR A 1 85 ? -6.699 -2.622 -5.346 1.00 98.00 85 THR A N 1
ATOM 715 C CA . THR A 1 85 ? -6.679 -2.453 -6.803 1.00 98.00 85 THR A CA 1
ATOM 716 C C . THR A 1 85 ? -5.276 -2.105 -7.288 1.00 98.00 85 THR A C 1
ATOM 718 O O . THR A 1 85 ? -4.783 -2.749 -8.211 1.00 98.00 85 THR A O 1
ATOM 721 N N . ILE A 1 86 ? -4.606 -1.149 -6.637 1.00 97.50 86 ILE A N 1
ATOM 722 C CA . ILE A 1 86 ? -3.224 -0.788 -6.972 1.00 97.50 86 ILE A CA 1
ATOM 723 C C . ILE A 1 86 ? -2.290 -1.982 -6.787 1.00 97.50 86 ILE A C 1
ATOM 725 O O . ILE A 1 86 ? -1.507 -2.276 -7.682 1.00 97.50 86 ILE A O 1
ATOM 729 N N . SER A 1 87 ? -2.429 -2.743 -5.702 1.00 96.88 87 SER A N 1
ATOM 730 C CA . SER A 1 87 ? -1.611 -3.942 -5.476 1.00 96.88 87 SER A CA 1
ATOM 731 C C . SER A 1 87 ? -1.802 -5.012 -6.554 1.00 96.88 87 SER A C 1
ATOM 733 O O . SER A 1 87 ? -0.825 -5.623 -6.985 1.00 96.88 87 SER A O 1
ATOM 735 N N . VAL A 1 88 ? -3.033 -5.230 -7.033 1.00 98.00 88 VAL A N 1
ATOM 736 C CA . VAL A 1 88 ? -3.306 -6.151 -8.151 1.00 98.00 88 VAL A CA 1
ATOM 737 C C . VAL A 1 88 ? -2.698 -5.630 -9.454 1.00 98.00 88 VAL A C 1
ATOM 739 O O . VAL A 1 88 ? -2.069 -6.399 -10.178 1.00 98.00 88 VAL A O 1
ATOM 742 N N . LEU A 1 89 ? -2.845 -4.338 -9.754 1.00 96.88 89 LEU A N 1
ATOM 743 C CA . LEU A 1 89 ? -2.271 -3.741 -10.963 1.00 96.88 89 LEU A CA 1
ATOM 744 C C . LEU A 1 89 ? -0.741 -3.798 -10.952 1.00 96.88 89 LEU A C 1
ATOM 746 O O . LEU A 1 89 ? -0.146 -4.209 -11.945 1.00 96.88 89 LEU A O 1
ATOM 750 N N . THR A 1 90 ? -0.110 -3.467 -9.826 1.00 95.31 90 THR A N 1
ATOM 751 C CA . THR A 1 90 ? 1.344 -3.566 -9.643 1.00 95.31 90 THR A CA 1
ATOM 752 C C . THR A 1 90 ? 1.821 -5.011 -9.759 1.00 95.31 90 THR A C 1
ATOM 754 O O . THR A 1 90 ? 2.838 -5.263 -10.395 1.00 95.31 90 THR A O 1
ATOM 757 N N . PHE A 1 91 ? 1.079 -5.983 -9.221 1.00 96.81 91 PHE A N 1
ATOM 758 C CA . PHE A 1 91 ? 1.385 -7.403 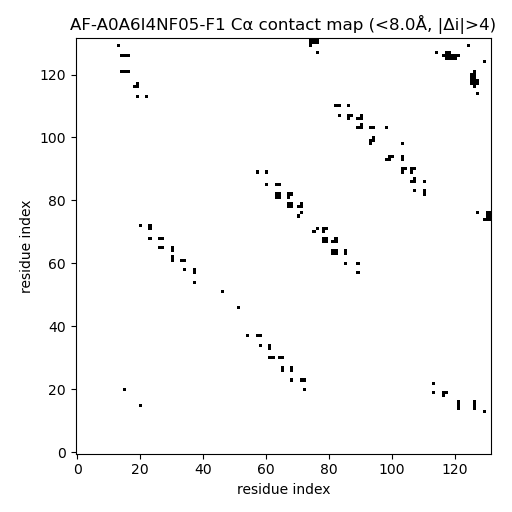-9.410 1.00 96.81 91 PHE A CA 1
ATOM 759 C C . PHE A 1 91 ? 1.379 -7.804 -10.892 1.00 96.81 91 PHE A C 1
ATOM 761 O O . PHE A 1 91 ? 2.334 -8.417 -11.364 1.00 96.81 91 PHE A O 1
ATOM 768 N N . LEU A 1 92 ? 0.336 -7.432 -11.640 1.00 96.31 92 LEU A N 1
ATOM 769 C CA . LEU A 1 92 ? 0.249 -7.725 -13.074 1.00 96.31 92 LEU A CA 1
ATOM 770 C C . LEU A 1 92 ? 1.359 -7.025 -13.868 1.00 96.31 92 LEU A C 1
ATOM 772 O O . LEU A 1 92 ? 1.930 -7.624 -14.778 1.00 96.31 92 LEU A O 1
ATOM 776 N N . LEU A 1 93 ? 1.687 -5.784 -13.502 1.00 93.81 93 LEU A N 1
ATOM 777 C CA . LEU A 1 93 ? 2.767 -5.018 -14.117 1.00 93.81 93 LEU A CA 1
ATOM 778 C C . LEU A 1 93 ? 4.133 -5.667 -13.859 1.00 93.81 93 LEU A C 1
ATOM 780 O O . LEU A 1 93 ? 4.910 -5.836 -14.794 1.00 93.81 93 LEU A O 1
ATOM 784 N N . ASN A 1 94 ? 4.391 -6.104 -12.625 1.00 93.94 94 ASN A N 1
ATOM 785 C CA . ASN A 1 94 ? 5.607 -6.826 -12.258 1.00 93.94 94 ASN A CA 1
ATOM 786 C C . ASN A 1 94 ? 5.776 -8.093 -13.111 1.00 93.94 94 ASN A C 1
ATOM 788 O O . ASN A 1 94 ? 6.834 -8.297 -13.705 1.00 93.94 94 ASN A O 1
ATOM 792 N N . LEU A 1 95 ? 4.719 -8.902 -13.249 1.00 95.38 95 LEU A N 1
ATOM 793 C CA . LEU A 1 95 ? 4.753 -10.096 -14.100 1.00 95.38 95 LEU A CA 1
ATOM 794 C C . LEU A 1 95 ? 4.993 -9.762 -15.574 1.00 95.38 95 LEU A C 1
ATOM 796 O O . LEU A 1 95 ? 5.747 -10.464 -16.243 1.00 95.38 95 LEU A O 1
ATOM 800 N N . TYR A 1 96 ? 4.380 -8.688 -16.075 1.00 92.62 96 TYR A N 1
ATOM 801 C CA . TYR A 1 96 ? 4.565 -8.237 -17.453 1.00 92.62 96 TYR A CA 1
ATOM 802 C C . TYR A 1 96 ? 6.015 -7.821 -17.746 1.00 92.62 96 TYR A C 1
ATOM 804 O O . TYR A 1 96 ? 6.532 -8.111 -18.821 1.00 92.62 96 TYR A O 1
ATOM 812 N N . VAL A 1 97 ? 6.688 -7.189 -16.779 1.00 90.25 97 VAL A N 1
ATOM 813 C CA . VAL A 1 97 ? 8.100 -6.773 -16.886 1.00 90.25 97 VAL A CA 1
ATOM 814 C C . VAL A 1 97 ? 9.073 -7.938 -16.631 1.00 90.25 97 VAL A C 1
ATOM 816 O O . VAL A 1 97 ? 10.279 -7.798 -16.818 1.00 90.25 97 VAL A O 1
ATOM 819 N N . GLY A 1 98 ? 8.566 -9.117 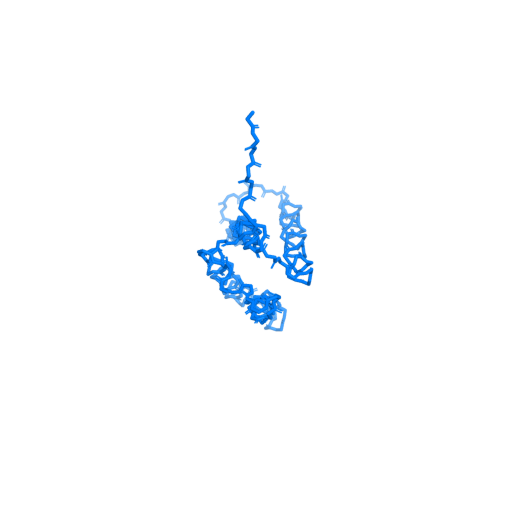-16.260 1.00 92.75 98 GLY A N 1
ATOM 820 C CA . GLY A 1 98 ? 9.378 -10.311 -16.023 1.00 92.75 98 GLY A CA 1
ATOM 821 C C . GLY A 1 98 ? 9.953 -10.405 -14.610 1.00 92.75 98 GLY A C 1
ATOM 822 O O . GLY A 1 98 ? 10.888 -11.172 -14.382 1.00 92.75 98 GLY A O 1
ATOM 823 N N . VAL A 1 99 ? 9.404 -9.655 -13.649 1.00 93.06 99 VAL A N 1
ATOM 824 C CA . VAL A 1 99 ? 9.719 -9.834 -12.226 1.00 93.06 99 VAL A CA 1
ATOM 825 C C . VAL A 1 99 ? 9.208 -11.202 -11.774 1.00 93.06 99 VAL A C 1
ATOM 827 O O . VAL A 1 99 ? 8.103 -11.624 -12.118 1.00 93.06 99 VAL A O 1
ATOM 830 N N . GLU A 1 100 ? 10.006 -11.899 -10.967 1.00 96.00 100 GLU A N 1
ATOM 831 C CA . GLU A 1 100 ? 9.648 -13.221 -10.457 1.00 96.00 100 GLU A CA 1
ATOM 832 C C . GLU A 1 100 ? 8.310 -13.215 -9.702 1.00 96.00 100 GLU A C 1
ATOM 834 O O . GLU A 1 100 ? 7.960 -12.266 -8.992 1.00 96.00 100 GLU A O 1
ATOM 839 N N . ILE A 1 101 ? 7.563 -14.317 -9.814 1.00 94.56 101 ILE A N 1
ATOM 840 C CA . ILE A 1 101 ? 6.220 -14.458 -9.233 1.00 94.56 101 ILE A CA 1
ATOM 841 C C . ILE A 1 101 ? 6.205 -14.233 -7.716 1.00 94.56 101 ILE A C 1
ATOM 843 O O . ILE A 1 101 ? 5.321 -13.549 -7.205 1.00 94.56 101 ILE A O 1
ATOM 847 N N . ILE A 1 102 ? 7.198 -14.765 -6.996 1.00 93.44 102 ILE A N 1
ATOM 848 C CA . ILE A 1 102 ? 7.286 -14.663 -5.532 1.00 93.44 102 ILE A CA 1
ATOM 849 C C . ILE A 1 102 ? 7.491 -13.202 -5.121 1.00 93.44 102 ILE A C 1
ATOM 851 O O . ILE A 1 102 ? 6.779 -12.700 -4.253 1.00 93.44 102 ILE A O 1
ATOM 855 N N . THR A 1 103 ? 8.409 -12.502 -5.788 1.00 91.00 103 THR A N 1
ATOM 856 C CA . THR A 1 103 ? 8.668 -11.073 -5.569 1.00 91.00 103 THR A CA 1
ATOM 857 C C . THR A 1 103 ? 7.444 -10.230 -5.917 1.00 91.00 103 THR A C 1
ATOM 859 O O . THR A 1 103 ? 7.072 -9.326 -5.171 1.00 91.00 103 THR A O 1
ATOM 862 N N . SER A 1 104 ? 6.751 -10.573 -7.004 1.00 93.81 104 SER A N 1
ATOM 863 C CA . SER A 1 104 ? 5.539 -9.876 -7.440 1.00 93.81 104 SER A CA 1
ATOM 864 C C . SER A 1 104 ? 4.405 -9.980 -6.411 1.00 93.81 104 SER A C 1
ATOM 866 O O . SER A 1 104 ? 3.660 -9.020 -6.214 1.00 93.81 104 SER A O 1
ATOM 868 N N . LEU A 1 105 ? 4.280 -11.118 -5.717 1.00 94.56 105 LEU A N 1
ATOM 869 C CA . LEU A 1 105 ? 3.242 -11.358 -4.704 1.00 94.56 105 LEU A CA 1
ATOM 870 C C . LEU A 1 105 ? 3.413 -10.530 -3.425 1.00 94.56 105 LEU A C 1
ATOM 872 O O . LEU A 1 105 ? 2.468 -10.441 -2.638 1.00 94.56 105 LEU A O 1
ATOM 876 N N . PHE A 1 106 ? 4.583 -9.933 -3.192 1.00 90.56 106 PHE A N 1
ATOM 877 C CA . PHE A 1 106 ? 4.893 -9.297 -1.913 1.00 90.56 106 PHE A CA 1
ATOM 878 C C . PHE A 1 106 ? 3.904 -8.169 -1.572 1.00 90.56 106 PHE A C 1
ATOM 880 O O . PHE A 1 106 ? 3.338 -8.162 -0.477 1.00 90.56 106 PHE A O 1
ATOM 887 N N . GLY A 1 107 ? 3.587 -7.294 -2.535 1.00 87.62 107 GLY A N 1
ATOM 888 C CA . GLY A 1 107 ? 2.589 -6.229 -2.357 1.00 87.62 107 GLY A CA 1
ATOM 889 C C . GLY A 1 107 ? 1.186 -6.769 -2.048 1.00 87.62 107 GLY A C 1
ATOM 890 O O . GLY A 1 107 ? 0.549 -6.353 -1.080 1.00 87.62 107 GLY A O 1
ATOM 891 N N . LEU A 1 108 ? 0.736 -7.789 -2.791 1.00 93.75 108 LEU A N 1
ATOM 892 C CA . LEU A 1 108 ? -0.555 -8.449 -2.551 1.00 93.75 108 LEU A CA 1
ATOM 893 C C . LEU A 1 108 ? -0.638 -9.092 -1.163 1.00 93.75 108 LEU A C 1
ATOM 895 O O . LEU A 1 108 ? -1.666 -8.988 -0.489 1.00 93.75 108 LEU A O 1
ATOM 899 N N . SER A 1 109 ? 0.444 -9.730 -0.715 1.00 94.94 109 SER A N 1
ATOM 900 C CA . SER A 1 109 ? 0.509 -10.348 0.610 1.00 94.94 109 SER A CA 1
ATOM 901 C C . SER A 1 109 ? 0.336 -9.318 1.732 1.00 94.94 109 SER A C 1
ATOM 903 O O . SER A 1 109 ? -0.363 -9.588 2.712 1.00 94.94 109 SER A O 1
ATOM 905 N N . GLY A 1 110 ? 0.869 -8.105 1.543 1.00 95.06 110 GLY A N 1
ATOM 906 C CA . GLY A 1 110 ? 0.664 -6.978 2.447 1.00 95.06 110 GLY A CA 1
ATOM 907 C C . GLY A 1 110 ? -0.815 -6.627 2.601 1.00 95.06 110 GLY A C 1
ATOM 908 O O . GLY A 1 110 ? -1.302 -6.490 3.726 1.00 95.06 110 GLY A O 1
ATOM 909 N N . VAL A 1 111 ? -1.565 -6.542 1.499 1.00 96.56 111 VAL A N 1
ATOM 910 C CA . VAL A 1 111 ? -3.005 -6.221 1.540 1.00 96.56 111 VAL A CA 1
ATOM 911 C C . VAL A 1 111 ? -3.828 -7.337 2.185 1.00 96.56 111 VAL A C 1
ATOM 913 O O . VAL A 1 111 ? -4.751 -7.057 2.957 1.00 96.56 111 VAL A O 1
ATOM 916 N N . ILE A 1 112 ? -3.479 -8.602 1.936 1.00 96.38 112 ILE A N 1
ATOM 917 C CA . ILE A 1 112 ? -4.109 -9.753 2.603 1.00 96.38 112 ILE A CA 1
ATOM 918 C C . ILE A 1 112 ? -3.886 -9.671 4.118 1.00 96.38 112 ILE A C 1
ATOM 920 O O . ILE A 1 112 ? -4.831 -9.832 4.897 1.00 96.38 112 ILE A O 1
ATOM 924 N N . LEU A 1 113 ? -2.657 -9.364 4.544 1.00 96.56 113 LEU A N 1
ATOM 925 C CA . LEU A 1 113 ? -2.329 -9.168 5.952 1.00 96.56 113 LEU A CA 1
ATOM 926 C C . LEU A 1 113 ? -3.099 -7.982 6.548 1.00 96.56 113 LEU A C 1
ATOM 928 O O . LEU A 1 113 ? -3.655 -8.104 7.640 1.00 96.56 113 LEU A O 1
ATOM 932 N N . LEU A 1 114 ? -3.199 -6.861 5.828 1.00 96.69 114 LEU A N 1
ATOM 933 C CA . LEU A 1 114 ? -3.992 -5.707 6.251 1.00 96.69 114 LEU A CA 1
ATOM 934 C C . LEU A 1 114 ? -5.457 -6.093 6.479 1.00 96.69 114 LEU A C 1
ATOM 936 O O . LEU A 1 114 ? -6.023 -5.751 7.520 1.00 96.69 114 LEU A O 1
ATOM 940 N N . PHE A 1 115 ? -6.063 -6.838 5.552 1.00 96.25 115 PHE A N 1
ATOM 941 C CA . PHE A 1 115 ? -7.431 -7.327 5.711 1.00 96.25 115 PHE A CA 1
ATOM 942 C C . PHE A 1 115 ? -7.572 -8.214 6.950 1.00 96.25 115 PHE A C 1
ATOM 944 O O . PHE A 1 115 ? -8.465 -7.983 7.767 1.00 96.25 115 PHE A O 1
ATOM 951 N N . ALA A 1 116 ? -6.666 -9.178 7.138 1.00 94.88 116 ALA A N 1
ATOM 952 C CA . ALA A 1 116 ? -6.670 -10.061 8.301 1.00 94.88 116 ALA A CA 1
ATOM 953 C C . ALA A 1 116 ? -6.574 -9.274 9.621 1.00 94.88 116 ALA A C 1
ATOM 955 O O . ALA A 1 116 ? -7.354 -9.507 10.548 1.00 94.88 116 ALA A O 1
ATOM 956 N N . LEU A 1 117 ? -5.682 -8.282 9.693 1.00 94.19 117 LEU A N 1
ATOM 957 C CA . LEU A 1 117 ? -5.525 -7.439 10.878 1.00 94.19 117 LEU A CA 1
ATOM 958 C C . LEU A 1 117 ? -6.730 -6.521 11.119 1.00 94.19 117 LEU A C 1
ATOM 960 O O . LEU A 1 117 ? -7.088 -6.277 12.273 1.00 94.19 117 LEU A O 1
ATOM 964 N N . LEU A 1 118 ? -7.391 -6.040 10.064 1.00 93.19 118 LEU A N 1
ATOM 965 C CA . LEU A 1 118 ? -8.636 -5.279 10.185 1.00 93.19 118 LEU A CA 1
ATOM 966 C C . LEU A 1 118 ? -9.787 -6.132 10.736 1.00 93.19 118 LEU A C 1
ATOM 968 O O . LEU A 1 118 ? -10.696 -5.579 11.355 1.00 93.19 118 LEU A O 1
ATOM 972 N N . GLN A 1 119 ? -9.765 -7.457 10.578 1.00 92.19 119 GLN A N 1
ATOM 973 C CA . GLN A 1 119 ? -10.771 -8.330 11.196 1.00 92.19 119 GLN A CA 1
ATOM 974 C C . GLN A 1 119 ? -10.576 -8.508 12.707 1.00 92.19 119 GLN A C 1
ATOM 976 O O . GLN A 1 119 ? -11.532 -8.859 13.407 1.00 92.19 119 GLN A O 1
ATOM 981 N N . LEU A 1 120 ? -9.382 -8.220 13.237 1.00 87.38 120 LEU A N 1
ATOM 982 C CA . LEU A 1 120 ? -9.128 -8.296 14.673 1.00 87.38 120 LEU A CA 1
ATOM 983 C C . LEU A 1 120 ? -10.013 -7.300 15.427 1.00 87.38 120 LEU A C 1
ATOM 985 O O . LEU A 1 120 ? -10.118 -6.120 15.077 1.00 87.38 120 LEU A O 1
ATOM 989 N N . LYS A 1 121 ? -10.651 -7.787 16.492 1.00 79.94 121 LYS A N 1
ATOM 990 C CA . LYS A 1 121 ? -11.521 -6.976 17.343 1.00 79.94 121 LYS A CA 1
ATOM 991 C C . LYS A 1 121 ? -10.689 -6.214 18.367 1.00 79.94 121 LYS A C 1
ATOM 993 O O . LYS A 1 121 ? -9.868 -6.797 19.069 1.00 79.94 121 LYS A O 1
ATOM 998 N N . CYS A 1 122 ? -10.958 -4.923 18.506 1.00 71.62 122 CYS A N 1
ATOM 999 C CA . CYS A 1 122 ? -10.511 -4.119 19.635 1.00 71.62 122 CYS A CA 1
ATOM 1000 C C . CYS A 1 122 ? -11.764 -3.585 20.335 1.00 71.62 122 CYS A C 1
ATOM 1002 O O . CYS A 1 122 ? -12.591 -2.948 19.690 1.00 71.62 122 CYS A O 1
ATOM 1004 N N . LYS A 1 123 ? -11.942 -3.881 21.631 1.00 71.94 123 LYS A N 1
ATOM 1005 C CA . LYS A 1 123 ? -13.165 -3.531 22.384 1.00 71.94 123 LYS A CA 1
ATOM 1006 C C . LYS A 1 123 ? -14.463 -3.967 21.668 1.00 71.94 123 LYS A C 1
ATOM 1008 O O . LYS A 1 123 ? -15.381 -3.180 21.490 1.00 71.94 12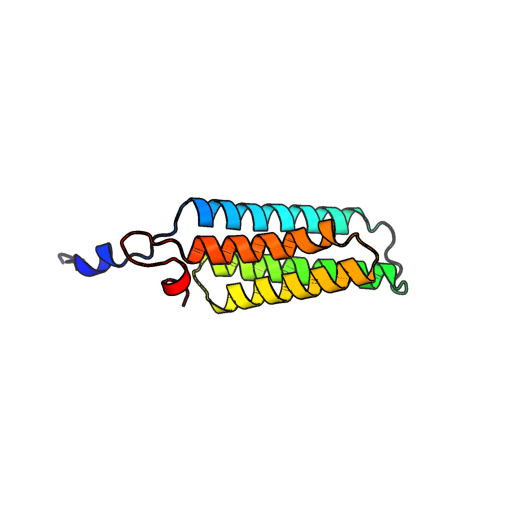3 LYS A O 1
ATOM 1013 N N . ASN A 1 124 ? -14.524 -5.227 21.226 1.00 76.44 124 ASN A N 1
ATOM 1014 C CA . ASN A 1 124 ? -15.670 -5.854 20.540 1.00 76.44 124 ASN A CA 1
ATOM 1015 C C . ASN A 1 124 ? -16.006 -5.362 19.118 1.00 76.44 124 ASN A C 1
ATOM 1017 O O . ASN A 1 124 ? -16.852 -5.979 18.464 1.00 76.44 124 ASN A O 1
ATOM 1021 N N . VAL A 1 125 ? -15.302 -4.361 18.581 1.00 79.94 125 VAL A N 1
ATOM 1022 C CA . VAL A 1 125 ? -15.484 -3.880 17.199 1.00 79.94 125 VAL A CA 1
ATOM 1023 C C . VAL A 1 125 ? -14.239 -4.196 16.369 1.00 79.94 125 VAL A C 1
ATOM 1025 O O . VAL A 1 125 ? -13.115 -3.988 16.821 1.00 79.94 125 VAL A O 1
ATOM 1028 N N . SER A 1 126 ? -14.413 -4.754 15.167 1.00 86.06 126 SER A N 1
ATOM 1029 C CA . SER A 1 126 ? -13.289 -5.004 14.256 1.00 86.06 126 SER A CA 1
ATOM 1030 C C . SER A 1 126 ? -12.903 -3.734 13.504 1.00 86.06 126 SER A C 1
ATOM 1032 O O . SER A 1 126 ? -13.758 -2.905 13.185 1.00 86.06 126 SER A O 1
ATOM 1034 N N . GLY A 1 127 ? -11.618 -3.589 13.177 1.00 86.00 127 GLY A N 1
ATOM 1035 C CA . GLY A 1 127 ? -11.130 -2.474 12.360 1.00 86.00 127 GLY A CA 1
ATOM 1036 C C . GLY A 1 127 ? -11.876 -2.341 11.026 1.00 86.00 127 GLY A C 1
ATOM 1037 O O . GLY A 1 127 ? -12.185 -1.232 10.607 1.00 86.00 127 GLY A O 1
ATOM 1038 N N . TRP A 1 128 ? -12.268 -3.460 10.414 1.00 91.81 128 TRP A N 1
ATOM 1039 C CA . TRP A 1 128 ? -13.076 -3.492 9.195 1.00 91.81 128 TRP A CA 1
ATOM 1040 C C . TRP A 1 128 ? -14.443 -2.819 9.361 1.00 91.81 128 TRP A C 1
ATOM 1042 O O . TRP A 1 128 ? -14.894 -2.117 8.461 1.00 91.81 128 TRP A O 1
ATOM 1052 N N . LYS A 1 129 ? -15.102 -3.010 10.512 1.00 87.38 129 LYS A N 1
ATOM 1053 C CA . LYS A 1 129 ? -16.380 -2.349 10.824 1.00 87.38 129 LYS A CA 1
ATOM 1054 C C . LYS A 1 129 ? -16.209 -0.865 11.146 1.00 87.38 129 LYS A C 1
ATOM 1056 O O . LYS A 1 129 ? -17.157 -0.108 10.987 1.00 87.38 129 LYS A O 1
ATOM 1061 N N . ASN A 1 130 ? -15.019 -0.458 11.585 1.00 86.75 130 ASN A N 1
ATOM 1062 C CA . ASN A 1 130 ? -14.696 0.947 11.825 1.00 86.75 130 ASN A CA 1
ATOM 1063 C C . ASN A 1 130 ? -14.422 1.730 10.533 1.00 86.75 130 ASN A C 1
ATOM 1065 O O . ASN A 1 130 ? -14.455 2.964 10.579 1.00 86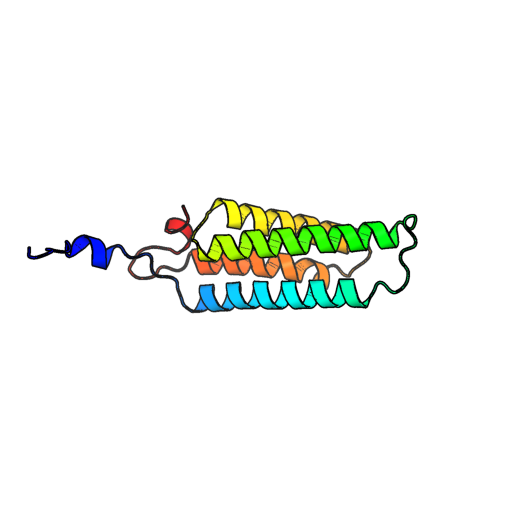.75 130 ASN A O 1
ATOM 1069 N N . LEU A 1 131 ? -14.154 1.043 9.413 1.00 87.62 131 LEU A N 1
ATOM 1070 C CA . LEU A 1 131 ? -14.023 1.674 8.103 1.00 87.62 131 LEU A CA 1
ATOM 1071 C C . LEU A 1 131 ? -15.390 2.185 7.619 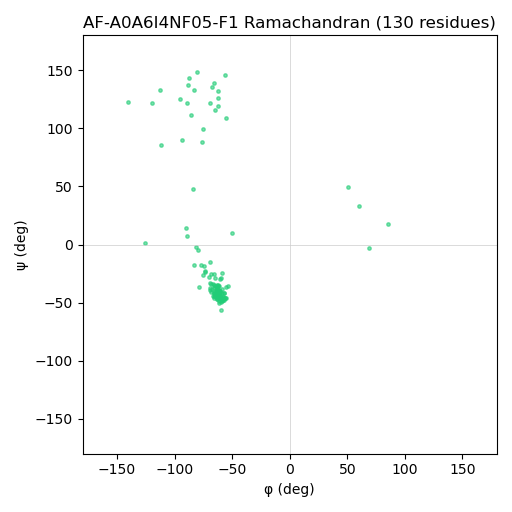1.00 87.62 131 LEU A C 1
ATOM 1073 O O . LEU A 1 131 ? -16.330 1.401 7.493 1.00 87.62 131 LEU A O 1
ATOM 1077 N N . GLU A 1 132 ? -15.467 3.488 7.347 1.00 83.62 132 GLU A N 1
ATOM 1078 C CA . GLU A 1 132 ? -16.625 4.194 6.766 1.00 83.62 132 GLU A CA 1
ATOM 1079 C C . GLU A 1 132 ? -16.679 4.040 5.251 1.00 83.62 132 GLU A C 1
ATOM 1081 O O . GLU A 1 132 ? -15.622 4.233 4.597 1.00 83.62 132 GLU A O 1
#